Protein AF-A0A835LLV6-F1 (afdb_monomer_lite)

pLDDT: mean 71.57, std 19.49, range [30.67, 93.62]

Radius of gyration: 20.26 Å; chains: 1; bounding box: 50×42×49 Å

Foldseek 3Di:
DFDDDLAWTQDPVLQIEGEFPPDPPVPPPDDDDDDDDDPVDDPDPVSVVVRVVVLVVSVVPGPNVRYHYDHSVCRVVVNVVVQVVLVVQQVVLQVVVVVCVVVVHDSVVVLVVVLVPPVNHNPSNDHDPDDDDPTD

Structure (mmCIF, N/CA/C/O backbone):
data_AF-A0A835LLV6-F1
#
_entry.id   AF-A0A835LLV6-F1
#
loop_
_atom_site.group_PDB
_atom_site.id
_atom_site.type_symbol
_atom_site.label_atom_id
_atom_site.label_alt_id
_atom_site.label_comp_id
_atom_site.label_asym_id
_atom_site.label_entity_id
_atom_site.label_seq_id
_atom_site.pdbx_PDB_ins_code
_atom_site.Cartn_x
_atom_site.Cartn_y
_atom_site.Cartn_z
_atom_site.occupancy
_atom_site.B_iso_or_equiv
_atom_site.auth_seq_id
_atom_site.auth_comp_id
_atom_site.auth_asym_id
_atom_site.auth_atom_id
_atom_site.pdbx_PDB_model_num
ATOM 1 N N . MET A 1 1 ? 7.705 -10.615 2.191 1.00 30.67 1 MET A N 1
ATOM 2 C CA . MET A 1 1 ? 9.164 -10.616 2.302 1.00 30.67 1 MET A CA 1
ATOM 3 C C . MET A 1 1 ? 9.632 -9.946 1.025 1.00 30.67 1 MET A C 1
ATOM 5 O O . MET A 1 1 ? 9.396 -10.513 -0.031 1.00 30.67 1 MET A O 1
ATOM 9 N N . CYS A 1 2 ? 10.068 -8.685 1.085 1.00 33.56 2 CYS A N 1
ATOM 10 C CA . CYS A 1 2 ? 10.594 -8.006 -0.102 1.00 33.56 2 CYS A CA 1
ATOM 11 C C . CYS A 1 2 ? 11.953 -8.637 -0.399 1.00 33.56 2 CYS A C 1
ATOM 13 O O . CYS A 1 2 ? 12.849 -8.552 0.437 1.00 33.56 2 CYS A O 1
ATOM 15 N N . PHE A 1 3 ? 12.084 -9.321 -1.534 1.00 38.38 3 PHE A N 1
ATOM 16 C CA . PHE A 1 3 ? 13.389 -9.780 -1.994 1.00 38.38 3 PHE A CA 1
ATOM 17 C C . PHE A 1 3 ? 14.171 -8.539 -2.426 1.00 38.38 3 PHE A C 1
ATOM 19 O O . PHE A 1 3 ? 13.656 -7.721 -3.191 1.00 38.38 3 PHE A O 1
ATOM 26 N N . GLN A 1 4 ? 15.348 -8.351 -1.841 1.00 42.72 4 GLN A N 1
ATOM 27 C CA . GLN A 1 4 ? 16.164 -7.161 -2.019 1.00 42.72 4 GLN A CA 1
ATOM 28 C C . GLN A 1 4 ? 17.414 -7.569 -2.778 1.00 42.72 4 GLN A C 1
ATOM 30 O O . GLN A 1 4 ? 18.333 -8.131 -2.195 1.00 42.72 4 GLN A O 1
ATOM 35 N N . ASP A 1 5 ? 17.421 -7.271 -4.069 1.00 50.09 5 ASP A N 1
ATOM 36 C CA . ASP A 1 5 ? 18.654 -7.151 -4.835 1.00 50.09 5 ASP A CA 1
ATOM 37 C C . ASP A 1 5 ? 18.852 -5.664 -5.141 1.00 50.09 5 ASP A C 1
ATOM 39 O O . ASP A 1 5 ? 17.868 -4.923 -5.214 1.00 50.09 5 ASP A O 1
ATOM 43 N N . SER A 1 6 ? 20.086 -5.186 -5.309 1.00 52.62 6 SER A N 1
ATOM 44 C CA . SER A 1 6 ? 20.405 -3.748 -5.484 1.00 52.62 6 SER A CA 1
ATOM 45 C C . SER A 1 6 ? 19.818 -3.105 -6.756 1.00 52.62 6 SER A C 1
ATOM 47 O O . SER A 1 6 ? 20.227 -2.018 -7.149 1.00 52.62 6 SER A O 1
ATOM 49 N N . SER A 1 7 ? 18.930 -3.806 -7.453 1.00 56.19 7 SER A N 1
ATOM 50 C CA . SER A 1 7 ? 18.430 -3.512 -8.800 1.00 56.19 7 SER A CA 1
ATOM 51 C C . SER A 1 7 ? 16.920 -3.710 -8.938 1.00 56.19 7 SER A C 1
ATOM 53 O O . SER A 1 7 ? 16.333 -3.309 -9.945 1.00 56.19 7 SER A O 1
ATOM 55 N N . ILE A 1 8 ? 16.290 -4.358 -7.950 1.00 63.34 8 ILE A N 1
ATOM 56 C CA . ILE A 1 8 ? 14.887 -4.766 -7.985 1.00 63.34 8 ILE A CA 1
ATOM 57 C C . ILE A 1 8 ? 14.254 -4.618 -6.605 1.00 63.34 8 ILE A C 1
ATOM 59 O O . ILE A 1 8 ? 14.771 -5.090 -5.592 1.00 63.34 8 ILE A O 1
ATOM 63 N N . CYS A 1 9 ? 13.064 -4.019 -6.592 1.00 62.59 9 CYS A N 1
ATOM 64 C CA . CYS A 1 9 ? 12.170 -4.030 -5.446 1.00 62.59 9 CYS A CA 1
ATOM 65 C C . CYS A 1 9 ? 10.876 -4.768 -5.806 1.00 62.59 9 CYS A C 1
ATOM 67 O O . CYS A 1 9 ? 10.027 -4.242 -6.526 1.00 62.59 9 CYS A O 1
ATOM 69 N N . CYS A 1 10 ? 10.701 -5.978 -5.272 1.00 62.31 10 CYS A N 1
ATOM 70 C CA . CYS A 1 10 ? 9.451 -6.726 -5.393 1.00 62.31 10 CYS A CA 1
ATOM 71 C C . CYS A 1 10 ? 8.542 -6.439 -4.194 1.00 62.31 10 CYS A C 1
ATOM 73 O O . CYS A 1 10 ? 8.842 -6.850 -3.068 1.00 62.31 10 CYS A O 1
ATOM 75 N N . LEU A 1 11 ? 7.414 -5.769 -4.437 1.00 64.06 11 LEU A N 1
ATOM 76 C CA . LEU A 1 11 ? 6.357 -5.606 -3.442 1.00 64.06 11 LEU A CA 1
ATOM 77 C C . LEU A 1 11 ? 5.558 -6.913 -3.320 1.00 64.06 11 LEU A C 1
ATOM 79 O O . LEU A 1 11 ? 5.406 -7.663 -4.286 1.00 64.06 11 LEU A O 1
ATOM 83 N N . LYS A 1 12 ? 5.031 -7.193 -2.118 1.00 56.44 12 LYS A N 1
ATOM 84 C CA . LYS A 1 12 ? 4.347 -8.462 -1.782 1.00 56.44 12 LYS A CA 1
ATOM 85 C C . LYS A 1 12 ? 3.214 -8.851 -2.754 1.00 56.44 12 LYS A C 1
ATOM 87 O O . LYS A 1 12 ? 2.946 -10.039 -2.889 1.00 56.44 12 LYS A O 1
ATOM 92 N N . ASP A 1 13 ? 2.600 -7.898 -3.460 1.00 55.81 13 ASP A N 1
ATOM 93 C CA . ASP A 1 13 ? 1.494 -8.129 -4.406 1.00 55.81 13 ASP A CA 1
ATOM 94 C C . ASP A 1 13 ? 1.945 -8.386 -5.868 1.00 55.81 13 ASP A C 1
ATOM 96 O O . ASP A 1 13 ? 1.222 -8.101 -6.821 1.00 55.81 13 ASP A O 1
ATOM 100 N N . LYS A 1 14 ? 3.129 -8.989 -6.064 1.00 60.16 14 LYS A N 1
ATOM 101 C CA . LYS A 1 14 ? 3.710 -9.358 -7.379 1.00 60.16 14 LYS A CA 1
ATOM 102 C C . LYS A 1 14 ? 4.057 -8.175 -8.294 1.00 60.16 14 LYS A C 1
ATOM 104 O O . LYS A 1 14 ? 4.339 -8.395 -9.468 1.00 60.16 14 LYS A O 1
ATOM 109 N N . VAL A 1 15 ? 4.060 -6.949 -7.774 1.00 65.00 15 VAL A N 1
ATOM 110 C CA . VAL A 1 15 ? 4.559 -5.778 -8.503 1.00 65.00 15 VAL A CA 1
ATOM 111 C C . VAL A 1 15 ? 6.071 -5.713 -8.341 1.00 65.00 15 VAL A C 1
ATOM 113 O O . VAL A 1 15 ? 6.578 -5.663 -7.218 1.00 65.00 15 VAL A O 1
ATOM 116 N N . CYS A 1 16 ? 6.781 -5.728 -9.464 1.00 69.69 16 CYS A N 1
ATOM 117 C CA . CYS A 1 16 ? 8.235 -5.655 -9.506 1.00 69.69 16 CYS A CA 1
ATOM 118 C C . CYS A 1 16 ? 8.647 -4.283 -10.030 1.00 69.69 16 CYS A C 1
ATOM 120 O O . CYS A 1 16 ? 8.325 -3.924 -11.161 1.00 69.69 16 CYS A O 1
ATOM 122 N N . ILE A 1 17 ? 9.361 -3.524 -9.204 1.00 71.81 17 ILE A N 1
ATOM 123 C CA . ILE A 1 17 ? 9.951 -2.250 -9.595 1.00 71.81 17 ILE A CA 1
ATOM 124 C C . ILE A 1 17 ? 11.396 -2.516 -10.020 1.00 71.81 17 ILE A C 1
ATOM 126 O O . ILE A 1 17 ? 12.205 -2.956 -9.201 1.00 71.81 17 ILE A O 1
ATOM 130 N N . ILE A 1 18 ? 11.705 -2.266 -11.292 1.00 73.44 18 ILE A N 1
ATOM 131 C CA . ILE A 1 18 ? 13.035 -2.454 -11.887 1.00 73.44 18 ILE A CA 1
ATOM 132 C C . ILE A 1 18 ? 13.659 -1.083 -12.147 1.00 73.44 18 ILE A C 1
ATOM 134 O O . ILE A 1 18 ? 12.995 -0.188 -12.676 1.00 73.44 18 ILE A O 1
ATOM 138 N N . HIS A 1 19 ? 14.943 -0.928 -11.829 1.00 69.88 19 HIS A N 1
ATOM 139 C CA . HIS A 1 19 ? 15.721 0.247 -12.217 1.00 69.88 19 HIS A CA 1
ATOM 140 C C . HIS A 1 19 ? 17.055 -0.150 -12.859 1.00 69.88 19 HIS A C 1
ATOM 142 O O . HIS A 1 19 ? 17.588 -1.235 -12.630 1.00 69.88 19 HIS A O 1
ATOM 148 N N . SER A 1 20 ? 17.617 0.750 -13.670 1.00 60.25 20 SER A N 1
ATOM 149 C CA . SER A 1 20 ? 18.981 0.583 -14.183 1.00 60.25 20 SER A CA 1
ATOM 150 C C . SER A 1 20 ? 20.000 0.826 -13.064 1.00 60.25 20 SER A C 1
ATOM 152 O O . SER A 1 20 ? 19.868 1.783 -12.300 1.00 60.25 20 SER A O 1
ATOM 154 N N . ILE A 1 21 ? 21.040 -0.009 -12.995 1.00 57.00 21 ILE A N 1
ATOM 155 C CA . ILE A 1 21 ? 22.194 0.157 -12.090 1.00 57.00 21 ILE A CA 1
ATOM 156 C C . ILE A 1 21 ? 23.330 0.943 -12.766 1.00 57.00 21 ILE A C 1
ATOM 158 O O . ILE A 1 21 ? 24.440 1.000 -12.242 1.00 57.00 21 ILE A O 1
ATOM 162 N N . THR A 1 22 ? 23.127 1.507 -13.962 1.00 49.00 22 THR A N 1
ATOM 163 C CA . THR A 1 22 ? 24.230 2.154 -14.687 1.00 49.00 22 THR A CA 1
ATOM 164 C C . THR A 1 22 ? 24.745 3.387 -13.945 1.00 49.00 22 THR A C 1
ATOM 166 O O . THR A 1 22 ? 24.200 4.474 -14.099 1.00 49.00 22 THR A O 1
ATOM 169 N N . GLY A 1 23 ? 25.817 3.184 -13.174 1.00 41.84 23 GLY A N 1
ATOM 170 C CA . GLY A 1 23 ? 26.805 4.172 -12.758 1.00 41.84 23 GLY A CA 1
ATOM 171 C C . GLY A 1 23 ? 26.301 5.284 -11.847 1.00 41.84 23 GLY A C 1
ATOM 172 O O . GLY A 1 23 ? 26.333 6.446 -12.241 1.00 41.84 23 GLY A O 1
ATOM 173 N N . ILE A 1 24 ? 25.952 4.970 -10.596 1.00 42.38 24 ILE A N 1
ATOM 174 C CA . ILE A 1 24 ? 26.122 5.981 -9.545 1.00 42.38 24 ILE A CA 1
ATOM 175 C C . ILE A 1 24 ? 27.631 6.138 -9.355 1.00 42.38 24 ILE A C 1
ATOM 177 O O . ILE A 1 24 ? 28.274 5.301 -8.719 1.00 42.38 24 ILE A O 1
ATOM 181 N N . SER A 1 25 ? 28.214 7.200 -9.908 1.00 36.25 25 SER A N 1
ATOM 182 C CA . SER A 1 25 ? 29.464 7.702 -9.345 1.00 36.25 25 SER A CA 1
ATOM 183 C C . SER A 1 25 ? 29.186 8.021 -7.873 1.00 36.25 25 SER A C 1
ATOM 185 O O . SER A 1 25 ? 28.339 8.862 -7.570 1.00 36.25 25 SER A O 1
ATOM 187 N N . LYS A 1 26 ? 29.849 7.313 -6.951 1.00 42.12 26 LYS A N 1
ATOM 188 C CA . LYS A 1 26 ? 29.711 7.478 -5.491 1.00 42.12 26 LYS A CA 1
ATOM 189 C C . LYS A 1 26 ? 30.149 8.866 -4.978 1.00 42.12 26 LYS A C 1
ATOM 191 O O . LYS A 1 26 ? 30.111 9.088 -3.770 1.00 42.12 26 LYS A O 1
ATOM 196 N N . GLU A 1 27 ? 30.538 9.790 -5.856 1.00 37.28 27 GLU A N 1
ATOM 197 C CA . GLU A 1 27 ? 31.182 11.059 -5.499 1.00 37.28 27 GLU A CA 1
ATOM 198 C C . GLU A 1 27 ? 30.236 12.136 -4.941 1.00 37.28 27 GLU A C 1
ATOM 200 O O . GLU A 1 27 ? 30.700 13.052 -4.276 1.00 37.28 27 GLU A O 1
ATOM 205 N N . ASN A 1 28 ? 28.918 12.064 -5.154 1.00 37.97 28 ASN A N 1
ATOM 206 C CA . ASN A 1 28 ? 28.032 13.190 -4.822 1.00 37.97 28 ASN A CA 1
ATOM 207 C C . ASN A 1 28 ? 27.102 12.897 -3.637 1.00 37.97 28 ASN A C 1
ATOM 209 O O . ASN A 1 28 ? 25.886 12.792 -3.780 1.00 37.97 28 ASN A O 1
ATOM 213 N N . ARG A 1 29 ? 27.687 12.749 -2.440 1.00 45.12 29 ARG A N 1
ATOM 214 C CA . ARG A 1 29 ? 26.917 12.584 -1.191 1.00 45.12 29 ARG A CA 1
ATOM 215 C C . ARG A 1 29 ? 26.430 13.914 -0.594 1.00 45.12 29 ARG A C 1
ATOM 217 O O . ARG A 1 29 ? 25.594 13.889 0.300 1.00 45.12 29 ARG A O 1
ATOM 224 N N . VAL A 1 30 ? 26.905 15.066 -1.072 1.00 43.47 30 VAL A N 1
ATOM 225 C CA . VAL A 1 30 ? 26.452 16.387 -0.603 1.00 43.47 30 VAL A CA 1
ATOM 226 C C . VAL A 1 30 ? 26.573 17.390 -1.751 1.00 43.47 30 VAL A C 1
ATOM 228 O O . VAL A 1 30 ? 27.656 17.896 -2.011 1.00 43.47 30 VAL A O 1
ATOM 231 N N . ALA A 1 31 ? 25.479 17.690 -2.448 1.00 35.31 31 ALA A N 1
ATOM 232 C CA . ALA A 1 31 ? 25.439 18.841 -3.347 1.00 35.31 31 ALA A CA 1
ATOM 233 C C . ALA A 1 31 ? 24.235 19.704 -2.977 1.00 35.31 31 ALA A C 1
ATOM 235 O O . ALA A 1 31 ? 23.082 19.314 -3.159 1.00 35.31 31 ALA A O 1
ATOM 236 N N . SER A 1 32 ? 24.571 20.846 -2.378 1.00 31.36 32 SER A N 1
ATOM 237 C CA . SER A 1 32 ? 23.686 21.938 -1.996 1.00 31.36 32 SER A CA 1
ATOM 238 C C . SER A 1 32 ? 22.762 22.349 -3.141 1.00 31.36 32 SER A C 1
ATOM 240 O O . SER A 1 32 ? 23.128 22.310 -4.317 1.00 31.36 32 SER A O 1
ATOM 242 N N . ALA A 1 33 ? 21.553 22.743 -2.766 1.00 42.34 33 ALA A N 1
ATOM 243 C CA . ALA A 1 33 ? 20.479 23.137 -3.653 1.00 42.34 33 ALA A CA 1
ATOM 244 C C . ALA A 1 33 ? 20.707 24.536 -4.244 1.00 42.34 33 ALA A C 1
ATOM 246 O O . ALA A 1 33 ? 20.048 25.464 -3.807 1.00 42.34 33 ALA A O 1
ATOM 247 N N . GLU A 1 34 ? 21.573 24.702 -5.250 1.00 39.31 34 GLU A N 1
ATOM 248 C CA . GLU A 1 34 ? 21.591 25.929 -6.067 1.00 39.31 34 GLU A CA 1
ATOM 249 C C . GLU A 1 34 ? 21.845 25.634 -7.561 1.00 39.31 34 GLU A C 1
ATOM 251 O O . GLU A 1 34 ? 22.834 25.024 -7.958 1.00 39.31 34 GLU A O 1
ATOM 256 N N . ASN A 1 35 ? 20.860 26.032 -8.372 1.00 40.16 35 ASN A N 1
ATOM 257 C CA . ASN A 1 35 ? 20.718 25.980 -9.833 1.00 40.16 35 ASN A CA 1
ATOM 258 C C . ASN A 1 35 ? 21.976 25.734 -10.694 1.00 40.16 35 ASN A C 1
ATOM 260 O O . ASN A 1 35 ? 22.768 26.648 -10.895 1.00 40.16 35 ASN A O 1
ATOM 264 N N . SER A 1 36 ? 22.025 24.588 -11.393 1.00 33.72 36 SER A N 1
ATOM 265 C CA . SER A 1 36 ? 22.271 24.515 -12.850 1.00 33.72 36 SER A CA 1
ATOM 266 C C . SER A 1 36 ? 22.173 23.066 -13.367 1.00 33.72 36 SER A C 1
ATOM 268 O O . SER A 1 36 ? 22.937 22.190 -12.978 1.00 33.72 36 SER A O 1
ATOM 270 N N . SER A 1 37 ? 21.253 22.831 -14.307 1.00 33.34 37 SER A N 1
ATOM 271 C CA . SER A 1 37 ? 21.391 21.840 -15.390 1.00 33.34 37 SER A CA 1
ATOM 272 C C . SER A 1 37 ? 21.446 20.335 -15.045 1.00 33.34 37 SER A C 1
ATOM 274 O O . SER A 1 37 ? 22.464 19.682 -15.222 1.00 33.34 37 SER A O 1
ATOM 276 N N . ILE A 1 38 ? 20.310 19.763 -14.624 1.00 41.25 38 ILE A N 1
ATOM 277 C CA . ILE A 1 38 ? 19.676 18.484 -15.061 1.00 41.25 38 ILE A CA 1
ATOM 278 C C . ILE A 1 38 ? 20.537 17.308 -15.626 1.00 41.25 38 ILE A C 1
ATOM 280 O O . ILE A 1 38 ? 20.058 16.549 -16.468 1.00 41.25 38 ILE A O 1
ATOM 284 N N . ALA A 1 39 ? 21.774 17.079 -15.180 1.00 37.47 39 ALA A N 1
ATOM 285 C CA . ALA A 1 39 ? 22.641 16.024 -15.730 1.00 37.47 39 ALA A CA 1
ATOM 286 C C . ALA A 1 39 ? 22.571 14.668 -14.995 1.00 37.47 39 ALA A C 1
ATOM 288 O O . ALA A 1 39 ? 23.085 13.676 -15.503 1.00 37.47 39 ALA A O 1
ATOM 289 N N . TRP A 1 40 ? 21.878 14.567 -13.854 1.00 39.81 40 TRP A N 1
ATOM 290 C CA . TRP A 1 40 ? 21.738 13.305 -13.096 1.00 39.81 40 TRP A CA 1
ATOM 291 C C . TRP A 1 40 ? 20.697 12.328 -13.670 1.00 39.81 40 TRP A C 1
ATOM 293 O O . TRP A 1 40 ? 20.492 11.243 -13.132 1.00 39.81 40 TRP A O 1
ATOM 303 N N . ARG A 1 41 ? 20.013 12.712 -14.756 1.00 46.94 41 ARG A N 1
ATOM 304 C CA . ARG A 1 41 ? 18.854 12.014 -15.330 1.00 46.94 41 ARG A CA 1
ATOM 305 C C . ARG A 1 41 ? 19.090 11.681 -16.801 1.00 46.94 41 ARG A C 1
ATOM 307 O O . ARG A 1 41 ? 18.388 12.188 -17.670 1.00 46.94 41 ARG A O 1
ATOM 314 N N . LYS A 1 42 ? 20.085 10.860 -17.121 1.00 52.97 42 LYS A N 1
ATOM 315 C CA . LYS A 1 42 ? 20.156 10.280 -18.467 1.00 52.97 42 LYS A CA 1
ATOM 316 C C . LYS A 1 42 ? 19.947 8.782 -18.376 1.00 52.97 42 LYS A C 1
ATOM 318 O O . LYS A 1 42 ? 20.827 8.050 -17.939 1.00 52.97 42 LYS A O 1
ATOM 323 N N . GLU A 1 43 ? 18.760 8.351 -18.795 1.00 61.97 43 GLU A N 1
ATOM 324 C CA . GLU A 1 43 ? 18.534 6.981 -19.241 1.00 61.97 43 GLU A CA 1
ATOM 325 C C . GLU A 1 43 ? 19.572 6.691 -20.325 1.00 61.97 43 GLU A C 1
ATOM 327 O O . GLU A 1 43 ? 19.535 7.246 -21.423 1.00 61.97 43 GLU A O 1
ATOM 332 N N . THR A 1 44 ? 20.593 5.914 -19.975 1.00 75.12 44 THR A N 1
ATOM 333 C CA . THR A 1 44 ? 21.643 5.569 -20.928 1.00 75.12 44 THR A CA 1
ATOM 334 C C . THR A 1 44 ? 21.154 4.424 -21.815 1.00 75.12 44 THR A C 1
ATOM 336 O O . THR A 1 44 ? 20.424 3.549 -21.338 1.00 75.12 44 THR A O 1
ATOM 339 N N . PRO A 1 45 ? 21.597 4.339 -23.082 1.00 76.56 45 PRO A N 1
ATOM 340 C CA . PRO A 1 45 ? 21.289 3.189 -23.932 1.00 76.56 45 PRO A CA 1
ATOM 341 C C . PRO A 1 45 ? 21.715 1.850 -23.304 1.00 76.56 45 PRO A C 1
ATOM 343 O O . PRO A 1 45 ? 21.045 0.836 -23.486 1.00 76.56 45 PRO A O 1
ATOM 346 N N . GLY A 1 46 ? 22.810 1.843 -22.531 1.00 77.62 46 GLY A N 1
ATOM 347 C CA . GLY A 1 46 ? 23.246 0.677 -21.756 1.00 77.62 46 GLY A CA 1
ATOM 348 C C . GLY A 1 46 ? 22.291 0.335 -20.610 1.00 77.62 46 GLY A C 1
ATOM 349 O O . GLY A 1 46 ? 21.949 -0.831 -20.427 1.00 77.62 46 GLY A O 1
ATOM 350 N N . GLY A 1 47 ? 21.801 1.345 -19.889 1.00 75.56 47 GLY A N 1
ATOM 351 C CA . GLY A 1 47 ? 20.835 1.166 -18.810 1.00 75.56 47 GLY A CA 1
ATOM 352 C C . GLY A 1 47 ? 19.497 0.632 -19.303 1.00 75.56 47 GLY A C 1
ATOM 353 O O . GLY A 1 47 ? 18.931 -0.269 -18.690 1.00 75.56 47 GLY A O 1
ATOM 354 N N . GLN A 1 48 ? 19.047 1.096 -20.468 1.00 77.44 48 GLN A N 1
ATOM 355 C CA . GLN A 1 48 ? 17.828 0.584 -21.082 1.00 77.44 48 GLN A CA 1
ATOM 356 C C . GLN A 1 48 ? 17.976 -0.879 -21.515 1.00 77.44 48 GLN A C 1
ATOM 358 O O . GLN A 1 48 ? 17.074 -1.679 -21.277 1.00 77.44 48 GLN A O 1
ATOM 363 N N . LYS A 1 49 ? 19.129 -1.270 -22.073 1.00 82.31 49 LYS A N 1
ATOM 364 C CA . LYS A 1 49 ? 19.423 -2.681 -22.378 1.00 82.31 49 LYS A CA 1
ATOM 365 C C . LYS A 1 49 ? 19.427 -3.553 -21.119 1.00 82.31 49 LYS A C 1
ATOM 367 O O . LYS A 1 49 ? 18.869 -4.645 -21.148 1.00 82.31 49 LYS A O 1
ATOM 372 N N . ALA A 1 50 ? 20.002 -3.065 -20.019 1.00 81.31 50 ALA A N 1
ATOM 373 C CA . ALA A 1 50 ? 20.011 -3.780 -18.742 1.00 81.31 50 ALA A CA 1
ATOM 374 C C . ALA A 1 50 ? 18.595 -3.957 -18.165 1.00 81.31 50 ALA A C 1
ATOM 376 O O . ALA A 1 50 ? 18.240 -5.058 -17.746 1.00 81.31 50 ALA A O 1
ATOM 377 N N . ILE A 1 51 ? 17.762 -2.910 -18.210 1.00 81.94 51 ILE A N 1
ATOM 378 C CA . ILE A 1 51 ? 16.352 -2.986 -17.801 1.00 81.94 51 ILE A CA 1
ATOM 379 C C . ILE A 1 51 ? 15.599 -4.014 -18.651 1.00 81.94 51 ILE A C 1
ATOM 381 O O . ILE A 1 51 ? 14.863 -4.824 -18.096 1.00 81.94 51 ILE A O 1
ATOM 385 N N . GLN A 1 52 ? 15.791 -4.022 -19.975 1.00 84.19 52 GLN A N 1
ATOM 386 C CA . GLN A 1 52 ? 15.121 -4.987 -20.855 1.00 84.19 52 GLN A CA 1
ATOM 387 C C . GLN A 1 52 ? 15.577 -6.427 -20.602 1.00 84.19 52 GLN A C 1
ATOM 389 O O . GLN A 1 52 ? 14.745 -7.331 -20.570 1.00 84.19 52 GLN A O 1
ATOM 394 N N . ALA A 1 53 ? 16.871 -6.645 -20.352 1.00 85.69 53 ALA A N 1
ATOM 395 C CA . ALA A 1 53 ? 17.382 -7.959 -19.978 1.00 85.69 53 ALA A CA 1
ATOM 396 C C . ALA A 1 53 ? 16.738 -8.452 -18.671 1.00 85.69 53 ALA A C 1
ATOM 398 O O . ALA A 1 53 ? 16.200 -9.558 -18.636 1.00 85.69 53 ALA A O 1
ATOM 399 N N . LEU A 1 54 ? 16.690 -7.612 -17.629 1.00 82.94 54 LEU A N 1
ATOM 400 C CA . LEU A 1 54 ? 16.003 -7.947 -16.377 1.00 82.94 54 LEU A CA 1
ATOM 401 C C . LEU A 1 54 ? 14.509 -8.197 -16.607 1.00 82.94 54 LEU A C 1
ATOM 403 O O . LEU A 1 54 ? 13.993 -9.221 -16.166 1.00 82.94 54 LEU A O 1
ATOM 407 N N . LYS A 1 55 ? 13.820 -7.324 -17.352 1.00 84.62 55 LYS A N 1
ATOM 408 C CA . LYS A 1 55 ? 12.398 -7.493 -17.678 1.00 84.62 55 LYS A CA 1
ATOM 409 C C . LYS A 1 55 ? 12.140 -8.847 -18.343 1.00 84.62 55 LYS A C 1
ATOM 411 O O . LYS A 1 55 ? 11.215 -9.534 -17.929 1.00 8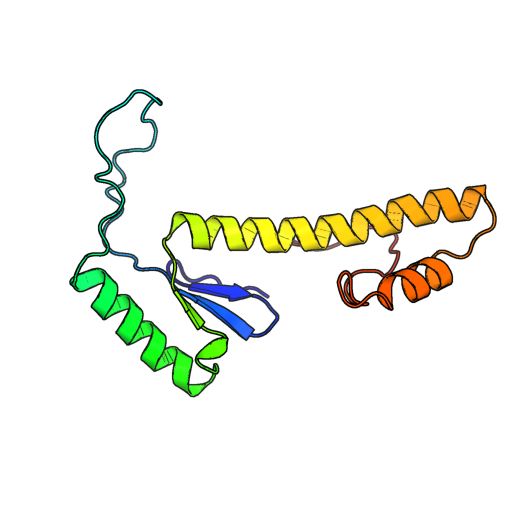4.62 55 LYS A O 1
ATOM 416 N N . SER A 1 56 ? 12.979 -9.261 -19.298 1.00 86.12 56 SER A N 1
ATOM 417 C CA . SER A 1 56 ? 12.845 -10.555 -19.984 1.00 86.12 56 SER A CA 1
ATOM 418 C C . SER A 1 56 ? 12.964 -11.749 -19.036 1.00 86.12 56 SER A C 1
ATOM 420 O O . SER A 1 56 ? 12.224 -12.718 -19.168 1.00 86.12 56 SER A O 1
ATOM 422 N N . VAL A 1 57 ? 13.837 -11.661 -18.030 1.00 86.69 57 VAL A N 1
ATOM 423 C CA . VAL A 1 57 ? 13.992 -12.699 -17.008 1.00 86.69 57 VAL A CA 1
ATOM 424 C C . VAL A 1 57 ? 12.730 -12.771 -16.147 1.00 86.69 57 VAL A C 1
ATOM 426 O O . VAL A 1 57 ? 12.124 -13.834 -16.059 1.00 86.69 57 VAL A O 1
ATOM 429 N N . TYR A 1 58 ? 12.263 -11.645 -15.602 1.00 82.69 58 TYR A N 1
ATOM 430 C CA . TYR A 1 58 ? 11.076 -11.618 -14.735 1.00 82.69 58 TYR A CA 1
ATOM 431 C C . TYR A 1 58 ? 9.759 -11.912 -15.462 1.00 82.69 58 TYR A C 1
ATOM 433 O O . TYR A 1 58 ? 8.837 -12.447 -14.844 1.00 82.69 58 TYR A O 1
ATOM 441 N N . ALA A 1 59 ? 9.673 -11.626 -16.762 1.00 86.50 59 ALA A N 1
ATOM 442 C CA . ALA A 1 59 ? 8.487 -11.889 -17.576 1.00 86.50 59 ALA A CA 1
ATOM 443 C C . ALA A 1 59 ? 8.098 -13.381 -17.634 1.00 86.50 59 ALA A C 1
ATOM 445 O O . ALA A 1 59 ? 6.953 -13.701 -17.938 1.00 86.50 59 ALA A O 1
ATOM 446 N N . HIS A 1 60 ? 9.007 -14.303 -17.287 1.00 87.25 60 HIS A N 1
ATOM 447 C CA . HIS A 1 60 ? 8.702 -15.736 -17.213 1.00 87.25 60 HIS A CA 1
ATOM 448 C C . HIS A 1 60 ? 7.730 -16.099 -16.073 1.00 87.25 60 HIS A C 1
ATOM 450 O O . HIS A 1 60 ? 7.066 -17.130 -16.150 1.00 87.25 60 HIS A O 1
ATOM 456 N N . TRP A 1 61 ? 7.644 -15.294 -15.005 1.00 86.31 61 TRP A N 1
ATOM 457 C CA . TRP A 1 61 ? 6.792 -15.579 -13.833 1.00 86.31 61 TRP A CA 1
ATOM 458 C C . TRP A 1 61 ? 5.996 -14.372 -13.310 1.00 86.31 61 TRP A C 1
ATOM 460 O O . TRP A 1 61 ? 5.149 -14.528 -12.424 1.00 86.31 61 TRP A O 1
ATOM 470 N N . VAL A 1 62 ? 6.236 -13.174 -13.846 1.00 84.00 62 VAL A N 1
ATOM 471 C CA . VAL A 1 62 ? 5.508 -11.936 -13.539 1.00 84.00 62 VAL A CA 1
ATOM 472 C C . VAL A 1 62 ? 4.888 -11.406 -14.827 1.00 84.00 62 VAL A C 1
ATOM 474 O O . VAL A 1 62 ? 5.569 -11.263 -15.836 1.00 84.00 62 VAL A O 1
ATOM 477 N N . LEU A 1 63 ? 3.592 -11.097 -14.783 1.00 85.50 63 LEU A N 1
ATOM 478 C CA . LEU A 1 63 ? 2.896 -10.462 -15.901 1.00 85.50 63 LEU A CA 1
ATOM 479 C C . LEU A 1 63 ? 3.483 -9.068 -16.172 1.00 85.50 63 LEU A C 1
ATOM 481 O O . LEU A 1 63 ? 3.805 -8.337 -15.234 1.00 85.50 63 LEU A O 1
ATOM 485 N N . GLU A 1 64 ? 3.608 -8.686 -17.445 1.00 81.56 64 GLU A N 1
ATOM 486 C CA . GLU A 1 64 ? 4.252 -7.421 -17.821 1.00 81.56 64 GLU A CA 1
ATOM 487 C C . GLU A 1 64 ? 3.568 -6.175 -17.242 1.00 81.56 64 GLU A C 1
ATOM 489 O O . GLU A 1 64 ? 4.252 -5.204 -16.928 1.00 81.56 64 GLU A O 1
ATOM 494 N N . ASP A 1 65 ? 2.248 -6.211 -17.044 1.00 84.75 65 ASP A N 1
ATOM 495 C CA . ASP A 1 65 ? 1.456 -5.136 -16.428 1.00 84.75 65 ASP A CA 1
ATOM 496 C C . ASP A 1 65 ? 1.842 -4.862 -14.963 1.00 84.75 65 ASP A C 1
ATOM 498 O O . ASP A 1 65 ? 1.546 -3.797 -14.421 1.00 84.75 65 ASP A O 1
ATOM 502 N N . ARG A 1 66 ? 2.534 -5.808 -14.319 1.00 82.81 66 ARG A N 1
ATOM 503 C CA . ARG A 1 66 ? 3.035 -5.705 -12.942 1.00 82.81 66 ARG A CA 1
ATOM 504 C C . ARG A 1 66 ? 4.517 -5.354 -12.869 1.00 82.81 66 ARG A C 1
ATOM 506 O O . ARG A 1 66 ? 5.067 -5.296 -11.766 1.00 82.81 66 ARG A O 1
ATOM 513 N N . ILE A 1 67 ? 5.173 -5.124 -14.005 1.00 85.31 67 ILE A N 1
ATOM 514 C CA . ILE A 1 67 ? 6.568 -4.690 -14.058 1.00 85.31 67 ILE A CA 1
ATOM 515 C C . ILE A 1 67 ? 6.603 -3.184 -14.301 1.00 85.31 67 ILE A C 1
ATOM 517 O O . ILE A 1 67 ? 6.278 -2.703 -15.383 1.00 85.31 67 ILE A O 1
ATOM 521 N N . ILE A 1 68 ? 7.040 -2.434 -13.291 1.00 84.88 68 ILE A N 1
ATOM 522 C CA . ILE A 1 68 ? 7.172 -0.979 -13.358 1.00 84.88 68 ILE A CA 1
ATOM 523 C C . ILE A 1 68 ? 8.654 -0.639 -13.482 1.00 84.88 68 ILE A C 1
ATOM 525 O O . ILE A 1 68 ? 9.453 -0.955 -12.602 1.00 84.88 68 ILE A O 1
ATOM 529 N N . THR A 1 69 ? 9.034 0.026 -14.567 1.00 83.50 69 THR A N 1
ATOM 530 C CA . THR A 1 69 ? 10.405 0.509 -14.769 1.00 83.50 69 THR A CA 1
ATOM 531 C C . THR A 1 69 ? 10.511 1.961 -14.328 1.00 83.50 69 THR A C 1
ATOM 533 O O . THR A 1 69 ? 9.758 2.806 -14.809 1.00 83.50 69 THR A O 1
ATOM 536 N N . THR A 1 70 ? 11.434 2.267 -13.421 1.00 80.25 70 THR A N 1
ATOM 537 C CA . THR A 1 70 ? 11.636 3.629 -12.906 1.00 80.25 70 THR A CA 1
ATOM 538 C C . THR A 1 70 ? 13.113 3.903 -12.623 1.00 80.25 70 THR A C 1
ATOM 540 O O . THR A 1 70 ? 13.975 3.044 -12.811 1.00 80.25 70 THR A O 1
ATOM 543 N N . ASN A 1 71 ? 13.431 5.125 -12.200 1.00 78.31 71 ASN A N 1
ATOM 544 C CA . ASN A 1 71 ? 14.780 5.481 -11.772 1.00 78.31 71 ASN A CA 1
ATOM 545 C C . ASN A 1 71 ? 15.084 4.919 -10.370 1.00 78.31 71 ASN A C 1
ATOM 547 O O . ASN A 1 71 ? 14.177 4.615 -9.598 1.00 78.31 71 ASN A O 1
ATOM 551 N N . LEU A 1 72 ? 16.371 4.825 -10.029 1.00 75.94 72 LEU A N 1
ATOM 552 C CA . LEU A 1 72 ? 16.834 4.280 -8.751 1.00 75.94 72 LEU A CA 1
ATOM 553 C C . LEU A 1 72 ? 16.161 4.938 -7.536 1.00 75.94 72 LEU A C 1
ATOM 555 O O . LEU A 1 72 ? 15.593 4.243 -6.699 1.00 75.94 72 LEU A O 1
ATOM 559 N N . TRP A 1 73 ? 16.188 6.270 -7.458 1.00 77.88 73 TRP A N 1
ATOM 560 C CA . TRP A 1 73 ? 15.669 7.012 -6.307 1.00 77.88 73 TRP A CA 1
ATOM 561 C C . TRP A 1 73 ? 14.175 6.779 -6.105 1.00 77.88 73 TRP A C 1
ATOM 563 O O . TRP A 1 73 ? 13.714 6.565 -4.987 1.00 77.88 73 TRP A O 1
ATOM 573 N N . SER A 1 74 ? 13.410 6.774 -7.195 1.00 79.00 74 SER A N 1
ATOM 574 C CA . SER A 1 74 ? 11.987 6.460 -7.159 1.00 79.00 74 SER A CA 1
ATOM 575 C C . SER A 1 74 ? 11.737 5.009 -6.754 1.00 79.00 74 SER A C 1
ATOM 577 O O . SER A 1 74 ? 10.771 4.765 -6.038 1.00 79.00 74 SER A O 1
ATOM 579 N N . ALA A 1 75 ? 12.582 4.052 -7.149 1.00 78.62 75 ALA A N 1
ATOM 580 C CA . ALA A 1 75 ? 12.448 2.655 -6.737 1.00 78.62 75 ALA A CA 1
ATOM 581 C C . ALA A 1 75 ? 12.727 2.467 -5.235 1.00 78.62 75 ALA A C 1
ATOM 583 O O . ALA A 1 75 ? 11.921 1.853 -4.531 1.00 78.62 75 ALA A O 1
ATOM 584 N N . GLU A 1 76 ? 13.818 3.047 -4.730 1.00 78.94 76 GLU A N 1
ATOM 585 C CA . GLU A 1 76 ? 14.180 3.008 -3.308 1.00 78.94 76 GLU A CA 1
ATOM 586 C C . GLU A 1 76 ? 13.138 3.716 -2.435 1.00 78.94 76 GLU A C 1
ATOM 588 O O . GLU A 1 76 ? 12.692 3.168 -1.425 1.00 78.94 76 GLU A O 1
ATOM 593 N N . LEU A 1 77 ? 12.683 4.902 -2.853 1.00 83.50 77 LEU A N 1
ATOM 594 C CA . LEU A 1 77 ? 11.654 5.642 -2.131 1.00 83.50 77 LEU A CA 1
ATOM 595 C C . LEU A 1 77 ? 10.316 4.901 -2.147 1.00 83.50 77 LEU A C 1
ATOM 597 O O . LEU A 1 77 ? 9.659 4.825 -1.114 1.00 83.50 77 LEU A O 1
ATOM 601 N N . SER A 1 78 ? 9.920 4.316 -3.283 1.00 83.38 78 SER A N 1
ATOM 602 C CA . SER A 1 78 ? 8.662 3.558 -3.394 1.00 83.38 78 SER A CA 1
ATOM 603 C C . SER A 1 78 ? 8.632 2.364 -2.440 1.00 83.38 78 SER A C 1
ATOM 605 O O . SER A 1 78 ? 7.582 2.049 -1.883 1.00 83.38 78 SER A O 1
ATOM 607 N N . LYS A 1 79 ? 9.788 1.734 -2.195 1.00 80.06 79 LYS A N 1
ATOM 608 C CA . LYS A 1 79 ? 9.929 0.669 -1.199 1.00 80.06 79 LYS A CA 1
ATOM 609 C C . LYS A 1 79 ? 9.641 1.168 0.215 1.00 80.06 79 LYS A C 1
ATOM 611 O O . LYS A 1 79 ? 8.830 0.571 0.917 1.00 80.06 79 LYS A O 1
ATOM 616 N N . LEU A 1 80 ? 10.299 2.253 0.623 1.00 83.88 80 LEU A N 1
ATOM 617 C CA . LEU A 1 80 ? 10.112 2.843 1.952 1.00 83.88 80 LEU A CA 1
ATOM 618 C C . LEU A 1 80 ? 8.688 3.378 2.128 1.00 83.88 80 LEU A C 1
ATOM 620 O O . LEU A 1 80 ? 8.076 3.181 3.174 1.00 83.88 80 LEU A O 1
ATOM 624 N N . ALA A 1 81 ? 8.143 4.008 1.088 1.00 87.38 81 ALA A N 1
ATOM 625 C CA . ALA A 1 81 ? 6.801 4.562 1.093 1.00 87.38 81 ALA A CA 1
ATOM 626 C C . ALA A 1 81 ? 5.738 3.470 1.249 1.00 87.38 81 ALA A C 1
ATOM 628 O O . ALA A 1 81 ? 4.854 3.618 2.084 1.00 87.38 81 ALA A O 1
ATOM 629 N N . ALA A 1 82 ? 5.825 2.362 0.502 1.00 84.00 82 ALA A N 1
ATOM 630 C CA . ALA A 1 82 ? 4.860 1.265 0.608 1.00 84.00 82 ALA A CA 1
ATOM 631 C C . ALA A 1 82 ? 4.766 0.736 2.049 1.00 84.00 82 ALA A C 1
ATOM 633 O O . ALA A 1 82 ? 3.683 0.637 2.620 1.00 84.00 82 ALA A O 1
ATOM 634 N N . ASN A 1 83 ? 5.922 0.485 2.645 1.00 83.81 83 ASN A N 1
ATOM 635 C CA . ASN A 1 83 ? 6.106 0.064 4.024 1.00 83.81 83 ASN A CA 1
ATOM 636 C C . ASN A 1 83 ? 5.526 1.071 5.039 1.00 83.81 83 ASN A C 1
ATOM 638 O O . ASN A 1 83 ? 4.731 0.715 5.913 1.00 83.81 83 ASN A O 1
ATOM 642 N N . ALA A 1 84 ? 5.827 2.359 4.855 1.00 86.88 84 ALA A N 1
ATOM 643 C CA . ALA A 1 84 ? 5.273 3.434 5.673 1.00 86.88 84 ALA A CA 1
ATOM 644 C C . ALA A 1 84 ? 3.741 3.528 5.560 1.00 86.88 84 ALA A C 1
ATOM 646 O O . ALA A 1 84 ? 3.066 3.666 6.576 1.00 86.88 84 ALA A O 1
ATOM 647 N N . PHE A 1 85 ? 3.166 3.397 4.360 1.00 88.38 85 PHE A N 1
ATOM 648 C CA . PHE A 1 85 ? 1.712 3.411 4.165 1.00 88.38 85 PHE A CA 1
ATOM 649 C C . PHE A 1 85 ? 1.022 2.220 4.839 1.00 88.38 85 PHE A C 1
ATOM 651 O O . PHE A 1 85 ? -0.054 2.383 5.417 1.00 88.38 85 PHE A O 1
ATOM 658 N N . LEU A 1 86 ? 1.628 1.029 4.801 1.00 87.56 86 LEU A N 1
ATOM 659 C CA . LEU A 1 86 ? 1.099 -0.146 5.497 1.00 87.56 86 LEU A CA 1
ATOM 660 C C . LEU A 1 86 ? 1.105 0.051 7.017 1.00 87.56 86 LEU A C 1
ATOM 662 O O . LEU A 1 86 ? 0.088 -0.196 7.670 1.00 87.56 86 LEU A O 1
ATOM 666 N N . ALA A 1 87 ? 2.219 0.540 7.567 1.00 87.06 87 ALA A N 1
ATOM 667 C CA . ALA A 1 87 ? 2.329 0.869 8.984 1.00 87.06 87 ALA A CA 1
ATOM 668 C C . ALA A 1 87 ? 1.330 1.967 9.387 1.00 87.06 87 ALA A C 1
ATOM 670 O O . ALA A 1 87 ? 0.642 1.848 10.400 1.00 87.06 87 ALA A O 1
ATOM 671 N N . GLN A 1 88 ? 1.178 3.000 8.558 1.00 90.38 88 GLN A N 1
ATOM 672 C CA . GLN A 1 88 ? 0.253 4.098 8.811 1.00 90.38 88 GLN A CA 1
ATOM 673 C C . GLN A 1 88 ? -1.193 3.607 8.939 1.00 90.38 88 GLN A C 1
ATOM 675 O O . GLN A 1 88 ? -1.890 4.013 9.864 1.00 90.38 88 GLN A O 1
ATOM 680 N N . ARG A 1 89 ? -1.646 2.705 8.057 1.00 90.06 89 ARG A N 1
ATOM 681 C CA . ARG A 1 89 ? -3.021 2.174 8.097 1.00 90.06 89 ARG A CA 1
ATOM 682 C C . ARG A 1 89 ? -3.334 1.452 9.399 1.00 90.06 89 ARG A C 1
ATOM 684 O O . ARG A 1 89 ? -4.364 1.717 10.012 1.00 90.06 89 ARG A O 1
ATOM 691 N N . ILE A 1 90 ? -2.447 0.565 9.834 1.00 86.56 90 ILE A N 1
ATOM 692 C CA . ILE A 1 90 ? -2.655 -0.171 11.083 1.00 86.56 90 ILE A CA 1
ATOM 693 C C . ILE A 1 90 ? -2.565 0.789 12.284 1.00 86.56 90 ILE A C 1
ATOM 695 O O . ILE A 1 90 ? -3.379 0.687 13.197 1.00 86.56 90 ILE A O 1
ATOM 699 N N . SER A 1 91 ? -1.656 1.773 12.261 1.00 88.88 91 SER A N 1
ATOM 700 C CA . SER A 1 91 ? -1.576 2.813 13.299 1.00 88.88 91 SER A CA 1
ATOM 701 C C . SER A 1 91 ? -2.887 3.601 13.416 1.00 88.88 91 SER A C 1
ATOM 703 O O . SER A 1 91 ? -3.405 3.795 14.516 1.00 88.88 91 SER A O 1
ATOM 705 N N . SER A 1 92 ? -3.492 3.973 12.284 1.00 90.88 92 SER A N 1
ATOM 706 C CA . SER A 1 92 ? -4.796 4.643 12.251 1.00 90.88 92 SER A CA 1
ATOM 707 C C . SER A 1 92 ? -5.919 3.787 12.841 1.00 90.88 92 SER A C 1
ATOM 709 O O . SER A 1 92 ? -6.733 4.306 13.602 1.00 90.88 92 SER A O 1
ATOM 711 N N . VAL A 1 93 ? -5.961 2.484 12.546 1.00 89.31 93 VAL A N 1
ATOM 712 C CA . VAL A 1 93 ? -6.970 1.587 13.138 1.00 89.31 93 VAL A CA 1
ATOM 713 C C . VAL A 1 93 ? -6.753 1.408 14.640 1.00 89.31 93 VAL A C 1
ATOM 715 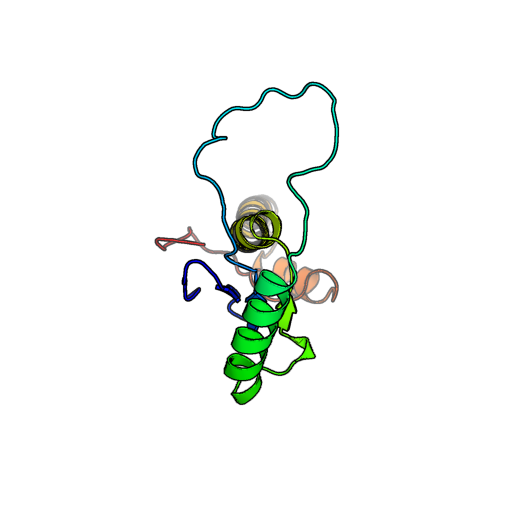O O . VAL A 1 93 ? -7.717 1.423 15.401 1.00 89.31 93 VAL A O 1
ATOM 718 N N . ASN A 1 94 ? -5.504 1.314 15.091 1.00 88.00 94 ASN A N 1
ATOM 719 C CA . ASN A 1 94 ? -5.193 1.224 16.515 1.00 88.00 94 ASN A CA 1
ATOM 720 C C . ASN A 1 94 ? -5.607 2.493 17.277 1.00 88.00 94 ASN A C 1
ATOM 722 O O . ASN A 1 94 ? -6.203 2.395 18.346 1.00 88.00 94 ASN A O 1
ATOM 726 N N . ALA A 1 95 ? -5.371 3.680 16.710 1.00 89.75 95 ALA A N 1
ATOM 727 C CA . ALA A 1 95 ? -5.854 4.937 17.285 1.00 89.75 95 ALA A CA 1
ATOM 728 C C . ALA A 1 95 ? -7.392 4.988 17.348 1.00 89.75 95 ALA A C 1
ATOM 730 O O . ALA A 1 95 ? -7.966 5.452 18.332 1.00 89.75 95 ALA A O 1
ATOM 731 N N . MET A 1 96 ? -8.067 4.465 16.322 1.00 89.75 96 MET A N 1
ATOM 732 C CA . MET A 1 96 ? -9.525 4.360 16.296 1.00 89.75 96 MET A CA 1
ATOM 733 C C . MET A 1 96 ? -10.057 3.374 17.345 1.00 89.75 96 MET A C 1
ATOM 735 O O . MET A 1 96 ? -11.109 3.635 17.915 1.00 89.75 96 MET A O 1
ATOM 739 N N . SER A 1 97 ? -9.316 2.307 17.671 1.00 89.88 97 SER A N 1
ATOM 740 C CA . SER A 1 97 ? -9.665 1.382 18.763 1.00 89.88 97 SER A CA 1
ATOM 741 C C . SER A 1 97 ? -9.792 2.102 20.104 1.00 89.88 97 SER A C 1
ATOM 743 O O . SER A 1 97 ? -10.794 1.933 20.790 1.00 89.88 97 SER A O 1
ATOM 745 N N . ALA A 1 98 ? -8.836 2.974 20.438 1.00 89.69 98 ALA A N 1
ATOM 746 C CA . ALA A 1 98 ? -8.879 3.746 21.682 1.00 89.69 98 ALA A CA 1
ATOM 747 C C . ALA A 1 98 ? -10.092 4.699 21.743 1.00 89.69 98 ALA A C 1
ATOM 749 O O . ALA A 1 98 ? -10.697 4.889 22.796 1.00 89.69 98 ALA A O 1
ATOM 750 N N . LEU A 1 99 ? -10.492 5.276 20.603 1.00 90.62 99 LEU A N 1
ATOM 751 C CA . LEU A 1 99 ? -11.710 6.091 20.508 1.00 90.62 99 LEU A CA 1
ATOM 752 C C . LEU A 1 99 ? -12.980 5.240 20.634 1.00 90.62 99 LEU A C 1
ATOM 754 O O . LEU A 1 99 ? -13.944 5.652 21.279 1.00 90.62 99 LEU A O 1
ATOM 758 N N . CYS A 1 100 ? -12.986 4.053 20.032 1.00 90.94 100 CYS A N 1
ATOM 759 C CA . CYS A 1 100 ? -14.071 3.088 20.139 1.00 90.94 100 CYS A CA 1
ATOM 760 C C . CYS A 1 100 ? -14.282 2.636 21.593 1.00 90.94 100 CYS A C 1
ATOM 762 O O . CYS A 1 100 ? -15.418 2.628 22.059 1.00 90.94 100 CYS A O 1
ATOM 764 N N . GLU A 1 101 ? -13.205 2.383 22.342 1.00 87.94 101 GLU A N 1
ATOM 765 C CA . GLU A 1 101 ? -13.255 2.060 23.776 1.00 87.94 101 GLU A CA 1
ATOM 766 C C . GLU A 1 101 ? -13.886 3.187 24.607 1.00 87.94 101 GLU A C 1
ATOM 768 O O . GLU A 1 101 ? -14.719 2.925 25.471 1.00 87.94 101 GLU A O 1
ATOM 773 N N . ALA A 1 102 ? -13.551 4.448 24.312 1.00 91.44 102 ALA A N 1
ATOM 774 C CA . ALA A 1 102 ? -14.108 5.603 25.018 1.00 91.44 102 ALA A CA 1
ATOM 775 C C . ALA A 1 102 ? -15.581 5.900 24.666 1.00 91.44 102 ALA A C 1
ATOM 777 O O . ALA A 1 102 ? -16.293 6.516 25.457 1.00 91.44 102 ALA A O 1
ATOM 778 N N . THR A 1 103 ? -16.039 5.494 23.479 1.00 92.00 103 THR A N 1
ATOM 779 C CA . THR A 1 103 ? -17.389 5.795 22.960 1.00 92.00 103 THR A CA 1
ATOM 780 C C . THR A 1 103 ? -18.356 4.614 23.036 1.00 92.00 103 THR A C 1
ATOM 782 O O . THR A 1 103 ? -19.554 4.798 22.833 1.00 92.00 103 THR A O 1
ATOM 785 N N . GLY A 1 104 ? -17.861 3.406 23.325 1.00 90.00 104 GLY A N 1
ATOM 786 C CA . GLY A 1 104 ? -18.638 2.165 23.285 1.00 90.00 104 GLY A CA 1
ATOM 787 C C . GLY A 1 104 ? -18.857 1.605 21.874 1.00 90.00 104 GLY A C 1
ATOM 788 O O . GLY A 1 104 ? -19.651 0.683 21.701 1.00 90.00 104 GLY A O 1
ATOM 789 N N . ALA A 1 105 ? -18.181 2.147 20.857 1.00 91.81 105 ALA A N 1
ATOM 790 C CA . ALA A 1 105 ? -18.238 1.626 19.494 1.00 91.81 105 ALA A CA 1
ATOM 791 C C . ALA A 1 105 ? -17.357 0.370 19.327 1.00 91.81 105 ALA A C 1
ATOM 793 O O . ALA A 1 105 ? -16.390 0.169 20.057 1.00 91.81 105 ALA A O 1
ATOM 794 N N . ASN A 1 106 ? -17.653 -0.469 18.329 1.00 89.50 106 ASN A N 1
ATOM 795 C CA . ASN A 1 106 ? -16.866 -1.666 18.020 1.00 89.50 106 ASN A CA 1
ATOM 796 C C . ASN A 1 106 ? -15.880 -1.403 16.869 1.00 89.50 106 ASN A C 1
ATOM 798 O O . ASN A 1 106 ? -16.281 -1.239 15.715 1.00 89.50 106 ASN A O 1
ATOM 802 N N . VAL A 1 107 ? -14.574 -1.423 17.158 1.00 90.81 107 VAL A N 1
ATOM 803 C CA . VAL A 1 107 ? -13.519 -1.169 16.157 1.00 90.81 107 VAL A CA 1
ATOM 804 C C . VAL A 1 107 ? -13.550 -2.157 14.984 1.00 90.81 107 VAL A C 1
ATOM 806 O O . VAL A 1 107 ? -13.201 -1.781 13.862 1.00 90.81 107 VAL A O 1
ATOM 809 N N . ALA A 1 108 ? -14.004 -3.397 15.196 1.00 89.19 108 ALA A N 1
ATOM 810 C CA . ALA A 1 108 ? -14.119 -4.393 14.133 1.00 89.19 108 ALA A CA 1
ATOM 811 C C . ALA A 1 108 ? -15.236 -4.036 13.139 1.00 89.19 108 ALA A C 1
ATOM 813 O O . ALA A 1 108 ? -15.047 -4.158 11.928 1.00 89.19 108 ALA A O 1
ATOM 814 N N . GLU A 1 109 ? -16.371 -3.536 13.632 1.00 91.50 109 GLU A N 1
ATOM 815 C CA . GLU A 1 109 ? -17.487 -3.076 12.796 1.00 91.50 109 GLU A CA 1
ATOM 816 C C . GLU A 1 109 ? -17.114 -1.815 12.019 1.00 91.50 109 GLU A C 1
ATOM 818 O O . GLU A 1 109 ? -17.351 -1.738 10.813 1.00 91.50 109 GLU A O 1
ATOM 823 N N . VAL A 1 110 ? -16.449 -0.862 12.680 1.00 91.44 110 VAL A N 1
ATOM 824 C CA . VAL A 1 110 ? -15.967 0.363 12.029 1.00 91.44 110 VAL A CA 1
ATOM 825 C C . VAL A 1 110 ? -14.954 0.026 10.934 1.00 91.44 110 VAL A C 1
ATOM 827 O O . VAL A 1 110 ? -15.077 0.499 9.805 1.00 91.44 110 VAL A O 1
ATOM 830 N N . SER A 1 111 ? -13.989 -0.849 11.223 1.00 90.56 111 SER A N 1
ATOM 831 C CA . SER A 1 111 ? -12.989 -1.283 10.240 1.00 90.56 111 SER A CA 1
ATOM 832 C C . SER A 1 111 ? -13.621 -2.044 9.073 1.00 90.56 111 SER A C 1
ATOM 834 O O . SER A 1 111 ? -13.210 -1.861 7.925 1.00 90.56 111 SER A O 1
ATOM 836 N N . HIS A 1 112 ? -14.651 -2.857 9.335 1.00 89.69 112 HIS A N 1
ATOM 837 C CA . HIS A 1 112 ? -15.410 -3.538 8.289 1.00 89.69 112 HIS A CA 1
ATOM 838 C C . HIS A 1 112 ? -16.150 -2.545 7.386 1.00 89.69 112 HIS A C 1
ATOM 840 O O . HIS A 1 112 ? -16.059 -2.658 6.164 1.00 89.69 112 HIS A O 1
ATOM 846 N N . ALA A 1 113 ? -16.839 -1.558 7.967 1.00 92.31 113 ALA A N 1
ATOM 847 C CA . ALA A 1 113 ? -17.566 -0.532 7.224 1.00 92.31 113 ALA A CA 1
ATOM 848 C C . ALA A 1 113 ? -16.623 0.324 6.362 1.00 92.31 113 ALA A C 1
ATOM 850 O O . ALA A 1 113 ? -16.856 0.483 5.165 1.00 92.31 113 ALA A O 1
ATOM 851 N N . VAL A 1 114 ? -15.512 0.802 6.934 1.00 91.88 114 VAL A N 1
ATOM 852 C CA . VAL A 1 114 ? -14.486 1.578 6.213 1.00 91.88 114 VAL A CA 1
ATOM 853 C C . VAL A 1 114 ? -13.835 0.744 5.104 1.00 91.88 114 VAL A C 1
ATOM 855 O O . VAL A 1 114 ? -13.610 1.237 4.000 1.00 91.88 114 VAL A O 1
ATOM 858 N N . GLY A 1 115 ? -13.583 -0.544 5.354 1.00 91.19 115 GLY A N 1
ATOM 859 C CA . GLY A 1 115 ? -12.987 -1.461 4.382 1.00 91.19 115 GLY A CA 1
ATOM 860 C C . GLY A 1 115 ? -13.871 -1.799 3.176 1.00 91.19 115 GLY A C 1
ATOM 861 O O . GLY A 1 115 ? -13.358 -2.349 2.198 1.00 91.19 115 GLY A O 1
ATOM 862 N N . LYS A 1 116 ? -15.175 -1.481 3.214 1.00 91.25 116 LYS A N 1
ATOM 863 C CA . LYS A 1 116 ? -16.084 -1.614 2.061 1.00 91.25 116 LYS A CA 1
ATOM 864 C C . LYS A 1 116 ? -15.896 -0.506 1.024 1.00 91.25 116 LYS A C 1
ATOM 866 O O . LYS A 1 116 ? -16.247 -0.727 -0.134 1.00 91.25 116 LYS A O 1
ATOM 871 N N . ASP A 1 117 ? -15.332 0.644 1.399 1.00 93.62 117 ASP A N 1
ATOM 872 C CA . ASP A 1 117 ? -14.962 1.682 0.435 1.00 93.62 117 ASP A CA 1
ATOM 873 C C . ASP A 1 117 ? -13.785 1.180 -0.412 1.00 93.62 117 ASP A C 1
ATOM 875 O O . ASP A 1 117 ? -12.697 0.907 0.099 1.00 93.62 117 ASP A O 1
ATOM 879 N N . THR A 1 118 ? -13.996 1.048 -1.721 1.00 90.88 118 THR A N 1
ATOM 880 C CA . THR A 1 118 ? -13.022 0.469 -2.658 1.00 90.88 118 THR A CA 1
ATOM 881 C C . THR A 1 118 ? -11.736 1.282 -2.784 1.00 90.88 118 THR A C 1
ATOM 883 O O . THR A 1 118 ? -10.712 0.726 -3.176 1.00 90.88 118 THR A O 1
ATOM 886 N N . ARG A 1 119 ? -11.749 2.570 -2.417 1.00 92.44 119 ARG A N 1
ATOM 887 C CA . ARG A 1 119 ? -10.556 3.431 -2.412 1.00 92.44 119 ARG A CA 1
ATOM 888 C C . ARG A 1 119 ? -9.633 3.122 -1.235 1.00 92.44 119 ARG A C 1
ATOM 890 O O . ARG A 1 119 ? -8.431 3.351 -1.325 1.00 92.44 119 ARG A O 1
ATOM 897 N N . ILE A 1 120 ? -10.188 2.605 -0.138 1.00 88.94 120 ILE A N 1
ATOM 898 C CA . ILE A 1 120 ? -9.442 2.211 1.062 1.00 88.94 120 ILE A CA 1
ATOM 899 C C . ILE A 1 120 ? -9.140 0.713 0.996 1.00 88.94 120 ILE A C 1
ATOM 901 O O . ILE A 1 120 ? -7.994 0.293 1.156 1.00 88.94 120 ILE A O 1
ATOM 905 N N . GLY A 1 121 ? -10.157 -0.101 0.735 1.00 88.00 121 GLY A N 1
ATOM 906 C CA . GLY A 1 121 ? -10.078 -1.554 0.697 1.00 88.00 121 GLY A CA 1
ATOM 907 C C . GLY A 1 121 ? -9.897 -2.198 2.081 1.00 88.00 121 GLY A C 1
ATOM 908 O O . GLY A 1 121 ? -9.490 -1.542 3.039 1.00 88.00 121 GLY A O 1
ATOM 909 N N . PRO A 1 122 ? -10.146 -3.512 2.205 1.00 86.19 122 PRO A N 1
ATOM 910 C CA . PRO A 1 122 ? -10.272 -4.186 3.502 1.00 86.19 122 PRO A CA 1
ATOM 911 C C . PRO A 1 122 ? -8.942 -4.637 4.131 1.00 86.19 122 PRO A C 1
ATOM 913 O O . PRO A 1 122 ? -8.911 -5.069 5.282 1.00 86.19 122 PRO A O 1
ATOM 916 N N . LYS A 1 123 ? -7.829 -4.600 3.387 1.00 85.50 123 LYS A N 1
ATOM 917 C CA . LYS A 1 123 ? -6.530 -5.105 3.865 1.00 85.50 123 LYS A CA 1
ATOM 918 C C . LYS A 1 123 ? -5.885 -4.130 4.860 1.00 85.50 123 LYS A C 1
ATOM 920 O O . LYS A 1 123 ? -6.046 -2.919 4.734 1.00 85.50 123 LYS A O 1
ATOM 925 N N . PHE A 1 124 ? -5.092 -4.657 5.798 1.00 80.56 124 PHE A N 1
ATOM 926 C CA . PHE A 1 124 ? -4.345 -3.864 6.793 1.00 80.56 124 PHE A CA 1
ATOM 927 C C . PHE A 1 124 ? -5.233 -2.930 7.639 1.00 80.56 124 PHE A C 1
ATOM 929 O O . PHE A 1 124 ? -4.808 -1.839 8.006 1.00 80.56 124 PHE A O 1
ATOM 936 N N . LEU A 1 125 ? -6.470 -3.356 7.928 1.00 76.19 125 LEU A N 1
ATOM 937 C CA . LEU A 1 125 ? -7.428 -2.637 8.777 1.00 76.19 125 LEU A CA 1
ATOM 938 C C . LEU A 1 125 ? -7.808 -3.418 10.046 1.00 76.19 125 LEU A C 1
ATOM 940 O O . LEU A 1 125 ? -8.883 -3.215 10.592 1.00 76.19 125 LEU A O 1
ATOM 944 N N . ASN A 1 126 ? -6.971 -4.351 10.501 1.00 74.25 126 ASN A N 1
ATOM 945 C CA . ASN A 1 126 ? -7.276 -5.122 11.703 1.00 74.25 126 ASN A CA 1
ATOM 946 C C . ASN A 1 126 ? -6.568 -4.509 12.916 1.00 74.25 126 ASN A C 1
ATOM 948 O O . ASN A 1 126 ? -5.335 -4.443 12.931 1.00 74.25 126 ASN A O 1
ATOM 952 N N . ALA A 1 127 ? -7.340 -4.068 13.911 1.00 66.50 127 ALA A N 1
ATOM 953 C CA . ALA A 1 127 ? -6.799 -3.535 15.159 1.00 66.50 127 ALA A CA 1
ATOM 954 C C . ALA A 1 127 ? -5.950 -4.610 15.852 1.00 66.50 127 ALA A C 1
ATOM 956 O O . ALA A 1 127 ? -6.357 -5.767 15.946 1.00 66.50 127 ALA A O 1
ATOM 957 N N . S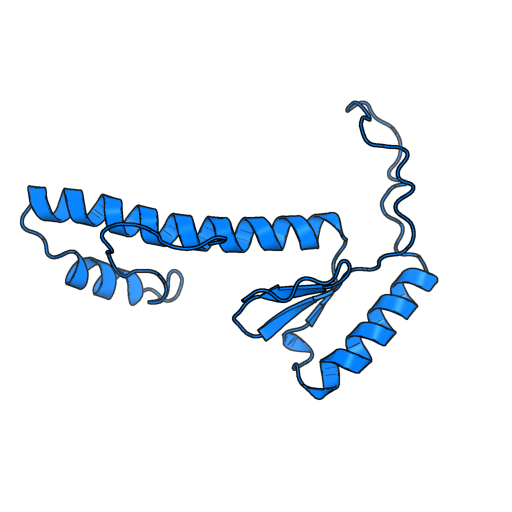ER A 1 128 ? -4.742 -4.250 16.279 1.00 66.38 128 SER A N 1
ATOM 958 C CA . SER A 1 128 ? -3.775 -5.175 16.882 1.00 66.38 128 SER A CA 1
ATOM 959 C C . SER A 1 128 ? -3.007 -4.471 18.001 1.00 66.38 128 SER A C 1
ATOM 961 O O . SER A 1 128 ? -2.643 -3.309 17.852 1.00 66.38 128 SER A O 1
ATOM 963 N N . VAL A 1 129 ? -2.676 -5.180 19.085 1.00 52.44 129 VAL A N 1
ATOM 964 C CA . VAL A 1 129 ? -1.988 -4.636 20.283 1.00 52.44 129 VAL A CA 1
ATOM 965 C C . VAL A 1 129 ? -0.597 -4.021 20.034 1.00 52.44 129 VAL A C 1
ATOM 967 O O . VAL A 1 129 ? -0.061 -3.347 20.906 1.00 52.44 129 VAL A O 1
ATOM 970 N N . GLY A 1 130 ? -0.001 -4.216 18.857 1.00 50.09 130 GLY A N 1
ATOM 971 C CA . GLY A 1 130 ? 1.299 -3.651 18.496 1.00 50.09 130 GLY A CA 1
ATOM 972 C C . GLY A 1 130 ? 1.978 -4.427 17.370 1.00 50.09 130 GLY A C 1
ATOM 973 O O . GLY A 1 130 ? 1.689 -5.598 17.132 1.00 50.09 130 GLY A O 1
ATOM 974 N N . PHE A 1 131 ? 2.870 -3.755 16.651 1.00 51.81 131 PHE A N 1
ATOM 975 C CA . PHE A 1 131 ? 3.548 -4.261 15.461 1.00 51.81 131 PHE A CA 1
ATOM 976 C C . PHE A 1 131 ? 4.813 -5.069 15.815 1.00 51.81 131 PHE A C 1
ATOM 978 O O . PHE A 1 131 ? 5.745 -4.515 16.392 1.00 51.81 131 PHE A O 1
ATOM 985 N N . GLY A 1 132 ? 4.888 -6.353 15.433 1.00 42.94 132 GLY A N 1
ATOM 986 C CA . GLY A 1 132 ? 6.109 -7.177 15.534 1.00 42.94 132 GLY A CA 1
ATOM 987 C C . GLY A 1 132 ? 6.735 -7.538 14.174 1.00 42.94 132 GLY A C 1
ATOM 988 O O . GLY A 1 132 ? 6.077 -8.169 13.347 1.00 42.94 132 GLY A O 1
ATOM 989 N N . GLY A 1 133 ? 7.994 -7.138 13.931 1.00 47.12 133 GLY A N 1
ATOM 990 C CA . GLY A 1 133 ? 8.777 -7.496 12.733 1.00 47.12 133 GLY A CA 1
ATOM 991 C C . GLY A 1 133 ? 9.947 -6.541 12.427 1.00 47.12 133 GLY A C 1
ATOM 992 O O . GLY A 1 133 ? 9.872 -5.357 12.728 1.00 47.12 133 GLY A O 1
ATOM 993 N N . LEU A 1 134 ? 11.024 -7.049 11.802 1.00 47.88 134 LEU A N 1
ATOM 994 C CA . LEU A 1 134 ? 12.232 -6.275 11.429 1.00 47.88 134 LEU A CA 1
ATOM 995 C C . LEU A 1 134 ? 11.997 -5.234 10.313 1.00 47.88 134 LEU A C 1
ATOM 997 O O . LEU A 1 134 ? 12.845 -4.379 10.077 1.00 47.88 134 LEU A O 1
ATOM 1001 N N . CYS A 1 135 ? 10.873 -5.319 9.599 1.00 45.69 135 CYS A N 1
ATOM 1002 C CA . CYS A 1 135 ? 10.483 -4.378 8.553 1.00 45.69 135 CYS A CA 1
ATOM 1003 C C . CYS A 1 135 ? 8.962 -4.481 8.342 1.00 45.69 135 CYS A C 1
ATOM 1005 O O . CYS A 1 135 ? 8.467 -5.574 8.042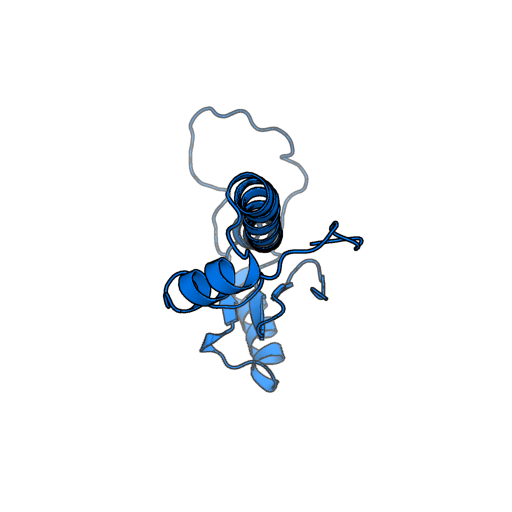 1.00 45.69 135 CYS A O 1
ATOM 1007 N N . PHE A 1 136 ? 8.249 -3.366 8.518 1.00 43.34 136 PHE A N 1
ATOM 1008 C CA . PHE A 1 136 ? 6.869 -3.161 8.053 1.00 43.34 136 PHE A CA 1
ATOM 1009 C C . PHE A 1 136 ? 6.906 -2.512 6.698 1.00 43.34 136 PHE A C 1
ATOM 1011 O O . PHE A 1 136 ? 7.791 -1.640 6.572 1.00 43.34 136 PHE A O 1
#

Sequence (136 aa):
MCFQDSSICCLKDKVCIIHSITGISKENRVASAENSSIAWRKETPGGQKAIQALKSVYAHWVLEDRIITTNLWSAELSKLAANAFLAQRISSVNAMSALCEATGANVAEVSHAVGKDTRIGPKFLNASVGFGGLCF

InterPro domains:
  IPR008927 6-phosphogluconate dehydrogenase-like, C-terminal domain superfamily [SSF48179] (73-136)
  IPR014026 UDP-glucose/GDP-mannose dehydrogenase, dimerisation [PF00984] (73-136)
  IPR028356 UDP-glucose 6-dehydrogenase, eukaryotic type [PTHR11374] (40-136)

Organism: NCBI:txid261450

Secondary structure (DSSP, 8-state):
---EETTEEE-TTS-EEE-------TT-S---S-----TT----HHHHHHHHHHHHHHTTTS-GGGEEE--HHHHHHHHHHHHHHHHHHHHHHHHHHHHHHHHT--HHHHHHHHHTSTTT-STT----S---SS--

=== Feature glossary ===
The features interleaved in this record are:

— What the protein is —

Sequence gives the chain of amino acids in standard one-letter code (A=alanine, C=cysteine, …, Y=tyrosine), read N→C. It is the only feature that is directly encoded by the gene; all structural features are derived from the folded form of this sequence.

Database cross-references. InterPro integrates a dozen domain/family signature databases into unified entries with residue-range hits. GO terms attach function/process/location labels with evidence codes. CATH codes position the fold in a four-level structural taxonomy. Organism is the NCBI-taxonomy species name.

— Where its atoms are —

Atomic co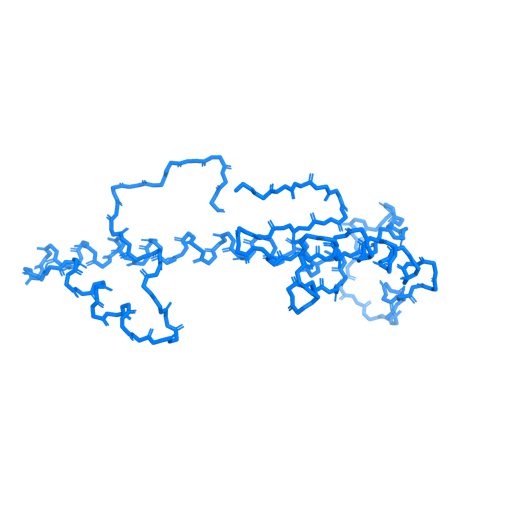ordinates in PDBx/mmCIF format — the same representation the Protein Data Bank distributes. Each line of the _atom_site loop places one backbone atom in Cartesian space (units: ångströms, origin: arbitrary).

The six renders are orthographic views along the three Cartesian axes in both directions. Representation (cartoon, sticks, or surface) and color scheme (sequence-rainbow or by-chain) vary across proteins so the training set covers all the common visualization conventions.

— Local backbone conformation —

Eight-state secondary structure (DSSP): H is the canonical α-helix, G the tighter 3₁₀-helix, I the wider π-helix; E/B are β-structure, T and S are turns and bends, and '-' is everything else. DSSP derives these from the pattern of main-chain N–H···O=C hydrogen bonds, not from the sequence.

P-SEA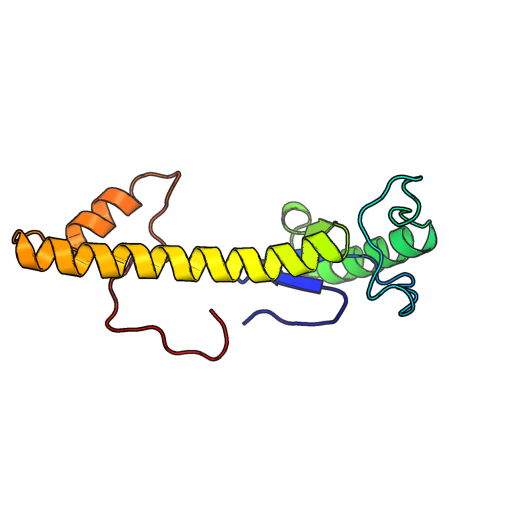 three-state annotation labels each residue as helix, strand, or coil based purely on the geometry of the Cα trace. It serves as a fallback when the full backbone (and thus DSSP) is unavailable.

The φ/ψ torsion pair specifies the backbone conformation at each residue. φ rotates about the N–Cα bond, ψ about the Cα–C bond. Steric clashes forbid most of the (φ, ψ) plane — the allowed regions (α-helix basin, β-sheet basin, left-handed helix) are the Ramachandran-allowed regions.

— Global shape and packing —

The geometric summary reports three shape descriptors. Rg (radius of gyration) measures how spread out the Cα atoms are about their centre of mass; compact globular proteins have small Rg, elongated or unfolded ones large. Cα contacts (<8 Å, |i−j|>4) count long-range residue pairs in spatial proximity — high for tightly packed folds, near zero for rods or random coil. The bounding-box extents give the protein's footprint along x, y, z in Å.

Solvent-accessible surface area (SASA) is the area in Å² traced out by the centre of a 1.4 Å probe sphere (a water molecule) rolled over the protein's van der Waals surface (Shrake–Rupley / Lee–Richards construction). Buried residues have near-zero SASA; fully exposed residues can exceed 200 Å². The total SASA scales roughly with the number of surface residues.

The contact map is a binary N×N matrix image: pixel (i, j) is dark where Cα_i and Cα_j are within 8 Å and |i−j|>4. Because the |i−j|>4 filter removes local helical contacts, off-diagonal stripes parallel to the main diagonal indicate parallel β-sheets; stripes perpendicular to it indicate antiparallel β-sheets. The Ramachandran plot scatters every residue's (φ, ψ) pair against the sterically allowed regions. The PAE heatmap renders the predicted-aligned-error matrix.

— Structural neighborhood —

3Di is Foldseek's structural alphabet. Each residue is assigned one of twenty discrete states based on how its Cα sits relative to its spatial (not sequential) neighbors. Aligning 3Di strings finds structural homologs roughly as well as full 3D superposition, but orders of magnitude faster.

Nearest PDB neighbors are the top structural matches found by Foldseek when searching this structure against the entire Protein Data Bank. Each hit reports a TM-score (0 to 1; >0.5 almost always implies the same fold) and an E-value. These are *structural* homologs — they may share no detectable sequence similarity.

— Confidence and disorder —

For AlphaFold models, the B-factor field carries pLDDT — the model's own estimate of local accuracy on a 0–100 scale. Regions with pLDDT<50 should be treated as essentially unmodeled; they often correspond to intrinsically disordered segments.

Crystallographic B-factors measure how much each atom's electron density is smeared out, in Å². They rise in mobile loops and surface residues and fall in the buried interior. In AlphaFold models this column is repurposed to hold pLDDT instead.

Predicted aligned error is AlphaFold's pairwise confidence. Unlike pLDDT (per-residue), PAE is per-residue-pair and captures whether two parts of the structure are correctly placed relative to each other. Units are ångströms of expected positional error.